Protein AF-A0A6I3UXE1-F1 (afdb_monomer)

Secondary structure (DSSP, 8-state):
--TT-SSGGG--PPP------SSHHIIIIIGGGS------PPP---TTHHHHHHHHHH--BTTTEEEEGGGTEEEE-HHHHHHHHHHHT-S-TTSGGGHHHHHHH-

Structure (mmCIF, N/CA/C/O backbone):
data_AF-A0A6I3UXE1-F1
#
_entry.id   AF-A0A6I3UXE1-F1
#
loop_
_atom_site.group_PDB
_atom_site.id
_atom_site.type_symbol
_atom_site.label_atom_id
_atom_site.label_alt_id
_atom_site.label_comp_id
_atom_site.label_asym_id
_atom_site.label_entity_id
_atom_site.label_seq_id
_atom_site.pdbx_PDB_ins_code
_atom_site.Cartn_x
_atom_site.Cartn_y
_atom_site.Cartn_z
_atom_site.occupancy
_atom_site.B_iso_or_equiv
_atom_site.auth_seq_id
_atom_site.auth_comp_id
_atom_site.auth_asym_id
_atom_site.auth_atom_id
_atom_site.pdbx_PDB_model_num
ATOM 1 N N . ASN A 1 1 ? 3.122 -5.156 -17.452 1.00 60.34 1 ASN A N 1
ATOM 2 C CA . ASN A 1 1 ? 2.634 -6.304 -18.244 1.00 60.34 1 ASN A CA 1
ATOM 3 C C . ASN A 1 1 ? 3.674 -7.366 -18.583 1.00 60.34 1 ASN A C 1
ATOM 5 O O . ASN A 1 1 ? 3.380 -8.203 -19.405 1.00 60.34 1 ASN A O 1
ATOM 9 N N . ASP A 1 2 ? 4.766 -7.449 -17.825 1.00 72.25 2 ASP A N 1
ATOM 10 C CA . ASP A 1 2 ? 5.447 -8.718 -17.489 1.00 72.25 2 ASP A CA 1
ATOM 11 C C . ASP A 1 2 ? 5.662 -8.728 -15.972 1.00 72.25 2 ASP A C 1
ATOM 13 O O . ASP A 1 2 ? 5.260 -9.637 -15.258 1.00 72.25 2 ASP A O 1
ATOM 17 N N . ASN A 1 3 ? 6.143 -7.592 -15.458 1.00 77.31 3 ASN A N 1
ATOM 18 C CA . ASN A 1 3 ? 6.304 -7.305 -14.026 1.00 77.31 3 ASN A CA 1
ATOM 19 C C . ASN A 1 3 ? 4.981 -7.084 -13.263 1.00 77.31 3 ASN A C 1
ATOM 21 O O . ASN A 1 3 ? 5.003 -6.795 -12.075 1.00 77.31 3 ASN A O 1
ATOM 25 N N . LEU A 1 4 ? 3.838 -7.171 -13.951 1.00 82.31 4 LEU A N 1
ATOM 26 C CA . LEU A 1 4 ? 2.495 -7.126 -13.352 1.00 82.31 4 LEU A CA 1
ATOM 27 C C . LEU A 1 4 ? 1.705 -8.417 -13.640 1.00 82.31 4 LEU A C 1
ATOM 29 O O . LEU A 1 4 ? 0.528 -8.494 -13.304 1.00 82.31 4 LEU A O 1
ATOM 33 N N . ALA A 1 5 ? 2.317 -9.400 -14.314 1.00 83.94 5 ALA A N 1
ATOM 34 C CA . ALA A 1 5 ? 1.667 -10.662 -14.631 1.00 83.94 5 ALA A CA 1
ATOM 35 C C . ALA A 1 5 ? 1.528 -11.511 -13.361 1.00 83.94 5 ALA A C 1
ATOM 37 O O . ALA A 1 5 ? 2.471 -11.632 -12.581 1.00 83.94 5 ALA A O 1
ATOM 38 N N . SER A 1 6 ? 0.356 -12.111 -13.161 1.00 84.00 6 SER A N 1
ATOM 39 C CA . SER A 1 6 ? 0.084 -12.962 -11.996 1.00 84.00 6 SER A CA 1
ATOM 40 C C . SER A 1 6 ? 0.747 -14.340 -12.084 1.00 84.00 6 SER A C 1
ATOM 42 O O . SER A 1 6 ? 0.819 -15.047 -11.084 1.00 84.00 6 SER A O 1
ATOM 44 N N . ASN A 1 7 ? 1.209 -14.740 -13.268 1.00 83.50 7 ASN A N 1
ATOM 45 C CA . ASN A 1 7 ? 1.858 -16.020 -13.526 1.00 83.50 7 ASN A CA 1
ATOM 46 C C . ASN A 1 7 ? 2.890 -15.889 -14.661 1.00 83.50 7 ASN A C 1
ATOM 48 O O . ASN A 1 7 ? 2.971 -14.856 -15.328 1.00 83.50 7 ASN A O 1
ATOM 52 N N . GLU A 1 8 ? 3.702 -16.931 -14.861 1.00 80.88 8 GLU A N 1
ATOM 53 C CA . GLU A 1 8 ? 4.751 -16.929 -15.890 1.00 80.88 8 GLU A CA 1
ATOM 54 C C . GLU A 1 8 ? 4.194 -16.940 -17.315 1.00 80.88 8 GLU A C 1
ATOM 56 O O . GLU A 1 8 ? 4.765 -16.297 -18.188 1.00 80.88 8 GLU A O 1
ATOM 61 N N . GLU A 1 9 ? 3.055 -17.593 -17.546 1.00 83.88 9 GLU A N 1
ATOM 62 C CA . GLU A 1 9 ? 2.394 -17.630 -18.859 1.00 83.88 9 GLU A CA 1
ATOM 63 C C . GLU A 1 9 ? 1.880 -16.252 -19.309 1.00 83.88 9 GLU A C 1
ATOM 65 O O . GLU A 1 9 ? 1.744 -15.997 -20.502 1.00 83.88 9 GLU A O 1
ATOM 70 N N . GLY A 1 10 ? 1.614 -15.348 -18.361 1.00 81.75 10 GLY A N 1
ATOM 71 C CA . GLY A 1 10 ? 1.225 -13.964 -18.621 1.00 81.75 10 GLY A CA 1
ATOM 72 C C . GLY A 1 10 ? 2.396 -13.022 -18.908 1.00 81.75 10 GLY A C 1
ATOM 73 O O . GLY A 1 10 ? 2.168 -11.817 -19.034 1.00 81.75 10 GLY A O 1
ATOM 74 N N . LYS A 1 11 ? 3.634 -13.534 -18.965 1.00 86.38 11 LYS A N 1
ATOM 75 C CA . LYS A 1 11 ? 4.820 -12.780 -19.383 1.00 86.38 11 LYS A CA 1
ATOM 76 C C . LYS A 1 11 ? 5.055 -12.967 -20.880 1.00 86.38 11 LYS A C 1
ATOM 78 O O . LYS A 1 11 ? 5.108 -14.083 -21.386 1.00 86.38 11 LYS A O 1
ATOM 83 N N . PHE A 1 12 ? 5.223 -11.860 -21.584 1.00 85.06 12 PHE A N 1
ATOM 84 C CA . PHE A 1 12 ? 5.365 -11.787 -23.032 1.00 85.06 12 PHE A CA 1
ATOM 85 C C . PHE A 1 12 ? 6.757 -11.319 -23.471 1.00 85.06 12 PHE A C 1
ATOM 87 O O . PHE A 1 12 ? 7.105 -11.472 -24.644 1.00 85.06 12 PHE A O 1
ATOM 94 N N . LEU A 1 13 ? 7.567 -10.743 -22.574 1.00 86.75 13 LEU A N 1
ATOM 95 C CA . LEU A 1 13 ? 8.899 -10.250 -22.913 1.00 86.75 13 LEU A CA 1
ATOM 96 C C . LEU A 1 13 ? 9.956 -11.342 -22.725 1.00 86.75 13 LEU A C 1
ATOM 98 O O . LEU A 1 13 ? 10.058 -12.015 -21.7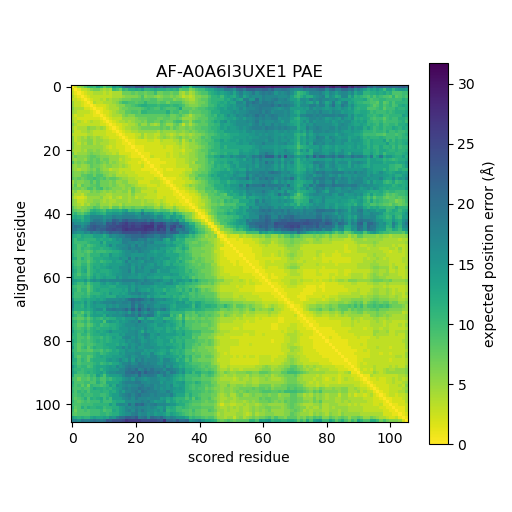02 1.00 86.75 13 LEU A O 1
ATOM 102 N N . ARG A 1 14 ? 10.808 -11.486 -23.739 1.00 85.06 14 ARG A N 1
ATOM 103 C CA . ARG A 1 14 ? 12.032 -12.294 -23.670 1.00 85.06 14 ARG A CA 1
ATOM 104 C C . ARG A 1 14 ? 13.130 -11.560 -22.877 1.00 85.06 14 ARG A C 1
ATOM 106 O O . ARG A 1 14 ? 13.078 -10.335 -22.783 1.00 85.06 14 ARG A O 1
ATOM 113 N N . PRO A 1 15 ? 14.180 -12.259 -22.398 1.00 87.62 15 PRO A N 1
ATOM 114 C CA . PRO A 1 15 ? 15.326 -11.612 -21.759 1.00 87.62 15 PRO A CA 1
ATOM 115 C C . PRO A 1 15 ? 15.976 -10.536 -22.644 1.00 87.62 15 PRO A C 1
ATOM 117 O O . PRO A 1 15 ? 16.178 -10.746 -23.848 1.00 87.62 15 PRO A O 1
ATOM 120 N N . PHE A 1 16 ? 16.334 -9.406 -22.031 1.00 90.94 16 PHE A N 1
ATOM 121 C CA . PHE A 1 16 ? 17.024 -8.294 -22.687 1.00 90.94 16 PHE A CA 1
ATOM 122 C C . PHE A 1 16 ? 18.532 -8.569 -22.741 1.00 90.94 16 PHE A C 1
ATOM 124 O O . PHE A 1 16 ? 19.199 -8.542 -21.713 1.00 90.94 16 PHE A O 1
ATOM 131 N N . ASN A 1 17 ? 19.070 -8.851 -23.932 1.00 94.38 17 ASN A N 1
ATOM 132 C CA . ASN A 1 17 ? 20.486 -9.221 -24.102 1.00 94.38 17 ASN A CA 1
ATOM 133 C C . ASN A 1 17 ? 21.318 -8.142 -24.811 1.00 94.38 17 ASN A C 1
ATOM 135 O O . ASN A 1 17 ? 22.474 -7.927 -24.466 1.00 94.38 17 ASN A O 1
ATOM 139 N N . TYR A 1 18 ? 20.750 -7.485 -25.823 1.00 94.44 18 TYR A N 1
ATOM 140 C CA . TYR A 1 18 ? 21.397 -6.423 -26.589 1.00 94.44 18 TYR A CA 1
ATOM 141 C C . TYR A 1 18 ? 20.329 -5.565 -27.273 1.00 94.44 18 TYR A C 1
ATOM 143 O O . TYR A 1 18 ? 19.272 -6.084 -27.642 1.00 94.44 18 TYR A O 1
ATOM 151 N N . VAL A 1 19 ? 20.608 -4.272 -27.444 1.00 92.62 19 VAL A N 1
ATOM 152 C CA . VAL A 1 19 ? 19.747 -3.322 -28.153 1.00 92.62 19 VAL A CA 1
ATOM 153 C C . VAL A 1 19 ? 20.612 -2.333 -28.932 1.00 92.62 19 VAL A C 1
ATOM 155 O O . VAL A 1 19 ? 21.672 -1.926 -28.461 1.00 92.62 19 VAL A O 1
ATOM 158 N N . ILE A 1 20 ? 20.155 -1.964 -30.126 1.00 94.12 20 ILE A N 1
ATOM 159 C CA . ILE A 1 20 ? 20.658 -0.811 -30.875 1.00 94.12 20 ILE A CA 1
ATOM 160 C C . ILE A 1 20 ? 19.574 0.248 -30.769 1.00 94.12 20 ILE A C 1
ATOM 162 O O . ILE A 1 20 ? 18.411 -0.042 -31.049 1.00 94.12 20 ILE A O 1
ATOM 166 N N . ILE A 1 21 ? 19.957 1.435 -30.323 1.00 92.31 21 ILE A N 1
ATOM 167 C CA . ILE A 1 21 ? 19.054 2.566 -30.151 1.00 92.31 21 ILE A CA 1
ATOM 168 C C . ILE A 1 21 ? 19.482 3.615 -31.167 1.00 92.31 21 ILE A C 1
ATOM 170 O O . ILE A 1 21 ? 20.647 4.011 -31.182 1.00 92.31 21 ILE A O 1
ATOM 174 N N . ASP A 1 22 ? 18.547 3.995 -32.026 1.00 95.81 22 ASP A N 1
ATOM 175 C CA . ASP A 1 22 ? 18.706 5.119 -32.943 1.00 95.81 22 ASP A CA 1
ATOM 176 C C . ASP A 1 22 ? 18.367 6.422 -32.207 1.00 95.81 22 ASP A C 1
ATOM 178 O O . ASP A 1 22 ? 17.512 6.391 -31.320 1.00 95.81 22 ASP A O 1
ATOM 182 N N . GLU A 1 23 ? 19.050 7.519 -32.544 1.00 94.06 23 GLU A N 1
ATOM 183 C CA . GLU A 1 23 ? 18.923 8.827 -31.865 1.00 94.06 23 GLU A CA 1
ATOM 184 C C . GLU A 1 23 ? 19.043 8.709 -30.328 1.00 94.06 23 GLU A C 1
ATOM 186 O O . GLU A 1 23 ? 18.101 8.876 -29.547 1.00 94.06 23 GLU A O 1
ATOM 191 N N . ILE A 1 24 ? 20.236 8.310 -29.871 1.00 93.44 24 ILE A N 1
ATOM 192 C CA . ILE A 1 24 ? 20.494 7.960 -28.465 1.00 93.44 24 ILE A CA 1
ATOM 193 C C . ILE A 1 24 ? 20.297 9.135 -27.497 1.00 93.44 24 ILE A C 1
ATOM 195 O O . ILE A 1 24 ? 19.939 8.924 -26.337 1.00 93.44 24 ILE A O 1
ATOM 199 N N . ASP A 1 25 ? 20.545 10.354 -27.961 1.00 93.50 25 ASP A N 1
ATOM 200 C CA . ASP A 1 25 ? 20.331 11.597 -27.231 1.00 93.50 25 ASP A CA 1
ATOM 201 C C . ASP A 1 25 ? 18.841 11.834 -26.969 1.00 93.50 25 ASP A C 1
ATOM 203 O O . ASP A 1 25 ? 18.458 12.002 -25.810 1.00 93.50 25 ASP A O 1
ATOM 207 N N . ASP A 1 26 ? 17.984 11.698 -27.977 1.00 92.81 26 ASP A N 1
ATOM 208 C CA . ASP A 1 26 ? 16.535 11.870 -27.815 1.00 92.81 26 ASP A CA 1
ATOM 209 C C . ASP A 1 26 ? 15.922 10.841 -26.846 1.00 92.81 26 ASP A C 1
ATOM 211 O O . ASP A 1 26 ? 14.996 11.143 -26.081 1.00 92.81 26 ASP A O 1
ATOM 215 N N . ILE A 1 27 ? 16.433 9.604 -26.845 1.00 90.94 27 ILE A N 1
ATOM 216 C CA . ILE A 1 27 ? 15.911 8.525 -25.994 1.00 90.94 27 ILE A CA 1
ATOM 217 C C . ILE A 1 27 ? 16.459 8.596 -24.564 1.00 90.94 27 ILE A C 1
ATOM 219 O O . ILE A 1 27 ? 15.683 8.480 -23.611 1.00 90.94 27 ILE A O 1
ATOM 223 N N . LEU A 1 28 ? 17.775 8.759 -24.382 1.00 90.81 28 LEU A N 1
ATOM 224 C CA . LEU A 1 28 ? 18.409 8.690 -23.057 1.00 90.81 28 LEU A CA 1
ATOM 225 C C . LEU A 1 28 ? 18.574 10.042 -22.356 1.00 90.81 28 LEU A C 1
ATOM 227 O O . LEU A 1 28 ? 18.812 10.042 -21.147 1.00 90.81 28 LEU A O 1
ATOM 231 N N . LEU A 1 29 ? 18.451 11.167 -23.064 1.00 90.62 29 LEU A N 1
ATOM 232 C CA . LEU A 1 29 ? 18.494 12.501 -22.457 1.00 90.62 29 LEU A CA 1
ATOM 233 C C . LEU A 1 29 ? 17.098 13.100 -22.350 1.00 90.62 29 LEU A C 1
ATOM 235 O O . LEU A 1 29 ? 16.681 13.450 -21.247 1.00 90.62 29 LEU A O 1
ATOM 239 N N . ASP A 1 30 ? 16.368 13.187 -23.459 1.00 89.75 30 ASP A N 1
ATOM 240 C CA . ASP A 1 30 ? 15.126 13.963 -23.494 1.00 89.75 30 ASP A CA 1
ATOM 241 C C . ASP A 1 30 ? 13.925 13.131 -23.043 1.00 89.75 30 ASP A C 1
ATOM 243 O O . ASP A 1 30 ? 13.245 13.471 -22.070 1.00 89.75 30 ASP A O 1
ATOM 247 N N . SER A 1 31 ? 13.702 11.977 -23.673 1.00 87.00 31 SER A N 1
ATOM 248 C CA . SER A 1 31 ? 12.588 11.085 -23.325 1.00 87.00 31 SER A CA 1
ATOM 249 C C . SER A 1 31 ? 12.738 10.491 -21.921 1.00 87.00 31 SER A C 1
ATOM 251 O O . SER A 1 31 ? 11.744 10.302 -21.220 1.00 87.00 31 SER A O 1
ATOM 253 N N . ALA A 1 32 ? 13.973 10.251 -21.472 1.00 88.69 32 ALA A N 1
ATOM 254 C CA . ALA A 1 32 ? 14.268 9.696 -20.151 1.00 88.69 32 ALA A CA 1
ATOM 255 C C . ALA A 1 32 ? 13.923 10.636 -18.980 1.00 88.69 32 ALA A C 1
ATOM 257 O O . ALA A 1 32 ? 13.792 10.167 -17.847 1.00 88.69 32 ALA A O 1
ATOM 258 N N . GLN A 1 33 ? 13.744 11.942 -19.223 1.00 92.06 33 GLN A N 1
ATOM 259 C CA . GLN A 1 33 ? 13.301 12.886 -18.187 1.00 92.06 33 GLN A CA 1
ATOM 260 C C . GLN A 1 33 ? 11.844 12.658 -17.773 1.00 92.06 33 GLN A C 1
ATOM 262 O O . GLN A 1 33 ? 11.464 12.999 -16.651 1.00 92.06 33 GLN A O 1
ATOM 267 N N . THR A 1 34 ? 11.028 12.070 -18.654 1.00 90.38 34 THR A N 1
ATOM 268 C CA . THR A 1 34 ? 9.641 11.718 -18.344 1.00 90.38 34 THR A CA 1
ATOM 269 C C . THR A 1 34 ? 9.550 10.225 -18.030 1.00 90.38 34 THR A C 1
ATOM 271 O O . THR A 1 34 ? 9.834 9.396 -18.894 1.00 90.38 34 THR A O 1
ATOM 274 N N . PRO A 1 35 ? 9.137 9.827 -16.815 1.00 90.12 35 PRO A N 1
ATOM 275 C CA . PRO A 1 35 ? 9.049 8.416 -16.471 1.00 90.12 35 PRO A CA 1
ATOM 276 C C . PRO A 1 35 ? 7.948 7.708 -17.272 1.00 90.12 35 PRO A C 1
ATOM 278 O O . PRO A 1 35 ? 6.872 8.258 -17.517 1.00 90.12 35 PRO A O 1
ATOM 281 N N . LEU A 1 36 ? 8.180 6.437 -17.607 1.00 87.94 36 LEU A N 1
ATOM 282 C CA . LEU A 1 36 ? 7.150 5.568 -18.169 1.00 87.94 36 LEU A CA 1
ATOM 283 C C . LEU A 1 36 ? 6.155 5.167 -17.071 1.00 87.94 36 LEU A C 1
ATOM 285 O O . LEU A 1 36 ? 6.473 4.360 -16.197 1.00 87.94 36 LEU A O 1
ATOM 289 N N . ILE A 1 37 ? 4.935 5.701 -17.134 1.00 88.38 37 ILE A N 1
ATOM 290 C CA . ILE A 1 37 ? 3.872 5.416 -16.162 1.00 88.38 37 ILE A CA 1
ATOM 291 C C . ILE A 1 37 ? 2.812 4.515 -16.802 1.00 88.38 37 ILE A C 1
ATOM 293 O O . ILE A 1 37 ? 2.197 4.871 -17.805 1.00 88.38 37 ILE A O 1
ATOM 297 N N . ILE A 1 38 ? 2.550 3.359 -16.185 1.00 83.12 38 ILE A N 1
ATOM 298 C CA . ILE A 1 38 ? 1.393 2.518 -16.516 1.00 83.12 38 ILE A CA 1
ATOM 299 C C . ILE A 1 38 ? 0.238 2.947 -15.610 1.00 83.12 38 ILE A C 1
ATOM 301 O O . ILE A 1 38 ? 0.140 2.508 -14.465 1.00 83.12 38 ILE A O 1
ATOM 305 N N . ALA A 1 39 ? -0.633 3.815 -16.119 1.00 82.88 39 ALA A N 1
ATOM 306 C CA . ALA A 1 39 ? -1.865 4.182 -15.433 1.00 82.88 39 ALA A CA 1
ATOM 307 C C . ALA A 1 39 ? -2.982 3.190 -15.792 1.00 82.88 39 ALA A C 1
ATOM 309 O O . ALA A 1 39 ? -3.234 2.915 -16.964 1.00 82.88 39 ALA A O 1
ATOM 310 N N . GLY A 1 40 ? -3.664 2.657 -14.783 1.00 78.81 40 GLY A N 1
ATOM 311 C CA . GLY A 1 40 ? -4.927 1.943 -14.949 1.00 78.81 40 GLY A CA 1
ATOM 312 C C . GLY A 1 40 ? -6.067 2.793 -14.406 1.00 78.81 40 GLY A C 1
ATOM 313 O O . GLY A 1 40 ? -5.869 3.538 -13.445 1.00 78.81 40 GLY A O 1
ATOM 314 N N . SER A 1 41 ? -7.265 2.677 -14.983 1.00 76.31 41 SER A N 1
ATOM 315 C CA . SER A 1 41 ? -8.453 3.229 -14.329 1.00 76.31 41 SER A CA 1
ATOM 316 C C . SER A 1 41 ? -8.565 2.625 -12.927 1.00 76.31 41 SER A C 1
ATOM 318 O O . SER A 1 41 ? -8.398 1.405 -12.790 1.00 76.31 41 SER A O 1
ATOM 320 N N . PRO A 1 42 ? -8.841 3.432 -11.886 1.00 65.62 42 PRO A N 1
ATOM 321 C CA . PRO A 1 42 ? -9.111 2.877 -10.574 1.00 65.62 42 PRO A CA 1
ATOM 322 C C . PRO A 1 42 ? -10.257 1.878 -10.725 1.00 65.62 42 PRO A C 1
ATOM 324 O O . PRO A 1 42 ? -11.294 2.186 -11.322 1.00 65.62 42 PRO A O 1
ATOM 327 N N . ARG A 1 43 ? -10.050 0.649 -10.236 1.00 62.22 43 ARG A N 1
ATOM 328 C CA . ARG A 1 43 ? -11.160 -0.293 -10.090 1.00 62.22 43 ARG A CA 1
ATOM 329 C C . ARG A 1 43 ? -12.203 0.425 -9.236 1.00 62.22 43 ARG A C 1
ATOM 331 O O . ARG A 1 43 ? -11.835 1.026 -8.230 1.00 62.22 43 ARG A O 1
ATOM 338 N N . VAL A 1 44 ? -13.440 0.439 -9.732 1.00 55.69 44 VAL A N 1
ATOM 339 C CA . VAL A 1 44 ? -14.609 1.155 -9.197 1.00 55.69 44 VAL A CA 1
ATOM 340 C C . VAL A 1 44 ? -14.542 1.276 -7.676 1.00 55.69 44 VAL A C 1
ATOM 342 O O . VAL A 1 44 ? -14.264 0.277 -7.013 1.00 55.69 44 VAL A O 1
ATOM 345 N N . GLN A 1 45 ? -14.807 2.477 -7.146 1.00 55.69 45 GLN A N 1
ATOM 346 C CA . GLN A 1 45 ? -14.921 2.732 -5.709 1.00 55.69 45 GLN A CA 1
ATOM 347 C C . GLN A 1 45 ? -15.750 1.620 -5.067 1.00 55.69 45 GLN A C 1
ATOM 349 O O . GLN A 1 45 ? -16.948 1.484 -5.322 1.00 55.69 45 GLN A O 1
ATOM 354 N N . SER A 1 46 ? -15.087 0.782 -4.277 1.00 60.19 46 SER A N 1
ATOM 355 C CA . SER A 1 46 ? -15.750 -0.258 -3.516 1.00 60.19 46 SER A CA 1
ATOM 356 C C . SER A 1 46 ? -16.764 0.436 -2.610 1.00 60.19 46 SER A C 1
ATOM 358 O O . SER A 1 46 ? -16.388 1.276 -1.796 1.00 60.19 46 SER A O 1
ATOM 360 N N . ASN A 1 47 ? -18.043 0.070 -2.715 1.00 67.69 47 ASN A N 1
ATOM 361 C CA . ASN A 1 47 ? -19.144 0.580 -1.881 1.00 67.69 47 ASN A CA 1
ATOM 362 C C . ASN A 1 47 ? -18.981 0.241 -0.373 1.00 67.69 47 ASN A C 1
ATOM 364 O O . ASN A 1 47 ? -19.915 0.341 0.413 1.00 67.69 47 ASN A O 1
ATOM 368 N N . TYR A 1 48 ? -17.792 -0.208 0.032 1.00 77.12 48 TYR A N 1
ATOM 369 C CA . TYR A 1 48 ? -17.432 -0.594 1.387 1.00 77.12 48 TYR A CA 1
ATOM 370 C C . TYR A 1 48 ?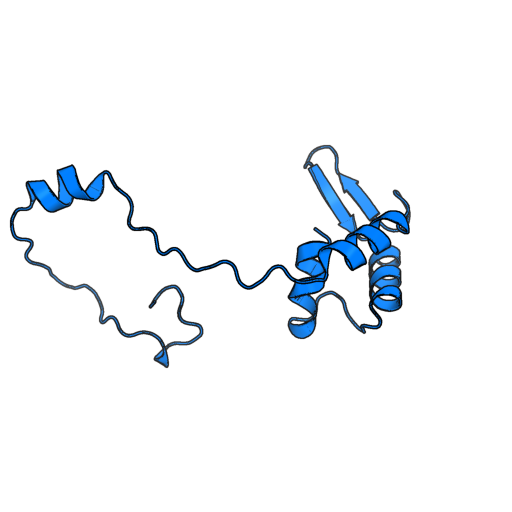 -17.022 0.595 2.247 1.00 77.12 48 TYR A C 1
ATOM 372 O O . TYR A 1 48 ? -17.059 0.463 3.461 1.00 77.12 48 TYR A O 1
ATOM 380 N N . TYR A 1 49 ? -16.692 1.753 1.662 1.00 79.88 49 TYR A N 1
ATOM 381 C CA . TYR A 1 49 ? -16.264 2.918 2.442 1.00 79.88 49 TYR A CA 1
ATOM 382 C C . TYR A 1 49 ? -17.308 3.322 3.493 1.00 79.88 49 TYR A C 1
ATOM 384 O O . TYR A 1 49 ? -16.973 3.467 4.658 1.00 79.88 49 TYR A O 1
ATOM 392 N N . ALA A 1 50 ? -18.589 3.402 3.115 1.00 83.75 50 ALA A N 1
ATOM 393 C CA . ALA A 1 50 ? -19.665 3.762 4.044 1.00 83.75 50 ALA A CA 1
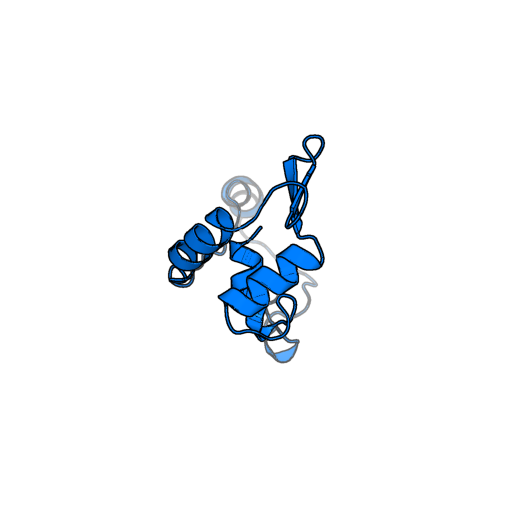ATOM 394 C C . ALA A 1 50 ? -19.896 2.707 5.144 1.00 83.75 50 ALA A C 1
ATOM 396 O O . ALA A 1 50 ? -20.180 3.039 6.295 1.00 83.75 50 ALA A O 1
ATOM 397 N N . ILE A 1 51 ? -19.772 1.425 4.792 1.00 85.75 51 ILE A N 1
ATOM 398 C CA . ILE 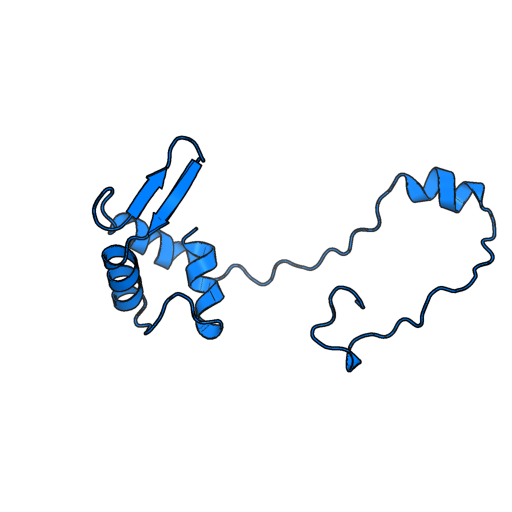A 1 51 ? -19.961 0.312 5.731 1.00 85.75 51 ILE A CA 1
ATOM 399 C C . ILE A 1 51 ? -18.804 0.269 6.734 1.00 85.75 51 ILE A C 1
ATOM 401 O O . ILE A 1 51 ? -19.031 0.079 7.926 1.00 85.75 51 ILE A O 1
ATOM 405 N N . ILE A 1 52 ? -17.574 0.475 6.261 1.00 86.81 52 ILE A N 1
ATOM 406 C CA . ILE A 1 52 ? -16.382 0.489 7.108 1.00 86.81 52 ILE A CA 1
ATOM 407 C C . ILE A 1 52 ? -16.331 1.751 7.971 1.00 86.81 52 ILE A C 1
ATOM 409 O O . ILE A 1 52 ? -16.026 1.638 9.150 1.00 86.81 52 ILE A O 1
ATOM 413 N N . ASP A 1 53 ? -16.717 2.915 7.448 1.00 87.00 53 ASP A N 1
ATOM 414 C CA . ASP A 1 53 ? -16.868 4.141 8.245 1.00 87.00 53 ASP A CA 1
ATOM 415 C C . ASP A 1 53 ? -17.828 3.911 9.423 1.00 87.00 53 ASP A C 1
ATOM 417 O O . ASP A 1 53 ? -17.490 4.165 10.578 1.00 87.00 53 ASP A O 1
ATOM 421 N N . THR A 1 54 ? -18.976 3.278 9.151 1.00 89.00 54 THR A N 1
ATOM 422 C CA . THR A 1 54 ? -19.924 2.886 10.203 1.00 89.00 54 THR A CA 1
ATOM 423 C C . THR A 1 54 ? -19.278 1.932 11.211 1.00 89.00 54 THR A C 1
ATOM 425 O O . THR A 1 54 ? -19.409 2.147 12.413 1.00 89.00 54 THR A O 1
ATOM 428 N N . LEU A 1 55 ? -18.553 0.907 10.753 1.00 89.31 55 LEU A N 1
ATOM 429 C CA . LEU A 1 55 ? -17.848 -0.030 11.631 1.00 89.31 55 LEU A 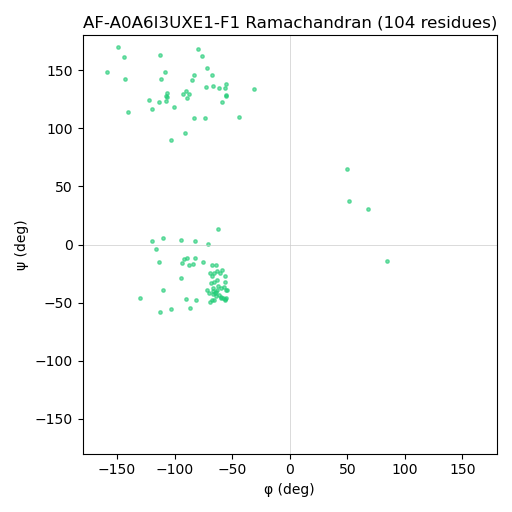CA 1
ATOM 430 C C . LEU A 1 55 ? -16.850 0.690 12.548 1.00 89.31 55 LEU A C 1
ATOM 432 O O . LEU A 1 55 ? -16.850 0.431 13.749 1.00 89.31 55 LEU A O 1
ATOM 436 N N . VAL A 1 56 ? -16.037 1.605 12.019 1.00 88.88 56 VAL A N 1
ATOM 437 C CA . VAL A 1 56 ? -15.018 2.329 12.797 1.00 88.88 56 VAL A CA 1
ATOM 438 C C . VAL A 1 56 ? -15.655 3.119 13.940 1.00 88.88 56 VAL A C 1
ATOM 440 O O . VAL A 1 56 ? -15.120 3.103 15.044 1.00 88.88 56 VAL A O 1
ATOM 443 N N . THR A 1 57 ? -16.843 3.707 13.742 1.00 89.38 57 THR A N 1
ATOM 444 C CA . THR A 1 57 ? -17.564 4.401 14.832 1.00 89.38 57 THR A CA 1
ATOM 445 C C . THR A 1 57 ? -17.995 3.486 15.983 1.00 89.38 57 THR A C 1
ATOM 447 O O . THR A 1 57 ? -18.316 3.975 17.065 1.00 89.38 57 THR A O 1
ATOM 450 N N . THR A 1 58 ? -18.017 2.167 15.767 1.00 90.19 58 THR A N 1
ATOM 451 C CA . THR A 1 58 ? -18.382 1.180 16.794 1.00 90.19 58 THR A CA 1
ATOM 452 C C . THR A 1 58 ? -17.188 0.641 17.580 1.00 90.19 58 THR A C 1
ATOM 454 O O . THR A 1 58 ? -17.398 -0.005 18.605 1.00 90.19 58 THR A O 1
ATOM 457 N N . LEU A 1 59 ? -15.955 0.885 17.120 1.00 91.19 59 LEU A N 1
ATOM 458 C CA . LEU A 1 59 ? -14.738 0.383 17.759 1.00 91.19 59 LEU A CA 1
ATOM 459 C C . LEU A 1 59 ? -14.290 1.319 18.887 1.00 91.19 59 LEU A C 1
ATOM 461 O O . LEU A 1 59 ? -14.336 2.541 18.753 1.00 91.19 59 LEU A O 1
ATOM 465 N N . VAL A 1 60 ? -13.804 0.742 19.985 1.00 93.06 60 VAL A N 1
ATOM 466 C CA . VAL A 1 60 ? -13.313 1.491 21.148 1.00 93.06 60 VAL A CA 1
ATOM 467 C C . VAL A 1 60 ? -11.788 1.422 21.237 1.00 93.06 60 VAL A C 1
ATOM 469 O O . VAL A 1 60 ? -11.196 0.338 21.249 1.00 93.06 60 VAL A O 1
ATOM 472 N N . GLU A 1 61 ? -11.139 2.583 21.340 1.00 91.50 61 GLU A N 1
ATOM 473 C CA . GLU A 1 61 ? -9.691 2.679 21.549 1.00 91.50 61 GLU A CA 1
ATOM 474 C C . GLU A 1 61 ? -9.271 2.032 22.878 1.00 91.50 61 GLU A C 1
ATOM 476 O O . GLU A 1 61 ? -9.897 2.237 23.917 1.00 91.50 61 GLU A O 1
ATOM 481 N N . GLY A 1 62 ? -8.203 1.237 22.850 1.00 89.25 62 GLY A N 1
ATOM 482 C CA . GLY A 1 62 ? -7.704 0.484 24.002 1.00 89.25 62 GLY A CA 1
ATOM 483 C C . GLY A 1 62 ? -8.393 -0.867 24.219 1.00 89.25 62 GLY A C 1
ATOM 484 O O . GLY A 1 62 ? -7.849 -1.706 24.937 1.00 89.25 62 GLY A O 1
ATOM 485 N N . GLU A 1 63 ? -9.533 -1.122 23.566 1.00 92.56 63 GLU A N 1
ATOM 486 C CA . GLU A 1 63 ? -10.210 -2.423 23.589 1.00 92.56 63 GLU A CA 1
ATOM 487 C C . GLU A 1 63 ? -10.175 -3.116 22.227 1.00 92.56 63 GLU A C 1
ATOM 489 O O . GLU A 1 63 ? -9.676 -4.237 22.111 1.00 92.56 63 GLU A O 1
ATOM 494 N N . ASP A 1 64 ? -10.703 -2.456 21.200 1.00 92.12 64 ASP A N 1
ATOM 495 C CA . ASP A 1 64 ? -10.861 -3.010 19.857 1.00 92.12 64 ASP A CA 1
ATOM 496 C C . ASP A 1 64 ? -9.682 -2.649 18.945 1.00 92.12 64 ASP A C 1
ATOM 498 O O . ASP A 1 64 ? -9.312 -3.432 18.069 1.00 92.12 64 ASP A O 1
ATOM 502 N N . TYR A 1 65 ? -9.033 -1.510 19.183 1.00 93.50 65 TYR A N 1
ATOM 503 C CA . TYR A 1 65 ? -7.802 -1.130 18.494 1.00 93.50 65 TYR A CA 1
ATOM 504 C C . TYR A 1 65 ? -6.830 -0.383 19.409 1.00 93.50 65 TYR A C 1
ATOM 506 O O . TYR A 1 65 ? -7.201 0.137 20.459 1.00 93.50 65 TYR A O 1
ATOM 514 N N . ILE A 1 66 ? -5.567 -0.335 18.995 1.00 92.50 66 ILE A N 1
ATOM 515 C CA . ILE A 1 66 ? -4.485 0.401 19.645 1.00 92.50 66 ILE A CA 1
ATOM 516 C C . ILE A 1 66 ? -3.914 1.380 18.625 1.00 92.50 66 ILE A C 1
ATOM 518 O O . ILE A 1 66 ? -3.473 0.960 17.552 1.00 92.50 66 ILE A O 1
ATOM 522 N N . PHE A 1 67 ? -3.894 2.665 18.966 1.00 92.12 67 PHE A N 1
ATOM 523 C CA . PHE A 1 67 ? -3.201 3.678 18.182 1.00 92.12 67 PHE A CA 1
ATOM 524 C C . PHE A 1 67 ? -1.746 3.805 18.649 1.00 92.12 67 PHE A C 1
ATOM 526 O O . PHE A 1 67 ? -1.467 3.974 19.836 1.00 92.12 67 PHE A O 1
ATOM 533 N N . LYS A 1 68 ? -0.798 3.677 17.718 1.00 90.69 68 LYS A N 1
ATOM 534 C CA . LYS A 1 68 ? 0.636 3.850 17.970 1.00 90.69 68 LYS A CA 1
ATOM 535 C C . LYS A 1 68 ? 1.074 5.208 17.442 1.00 90.69 68 LYS A C 1
ATOM 537 O O . LYS A 1 68 ? 1.512 5.311 16.299 1.00 90.69 68 LYS A O 1
ATOM 542 N N . GLU A 1 69 ? 0.989 6.219 18.300 1.00 87.44 69 GLU A N 1
ATOM 543 C CA . GLU A 1 69 ? 1.288 7.620 17.971 1.00 87.44 69 GLU A CA 1
ATOM 544 C C . GLU A 1 69 ? 2.691 7.807 17.366 1.00 87.44 69 GLU A C 1
ATOM 546 O O . GLU A 1 69 ? 2.841 8.507 16.374 1.00 87.44 69 GLU A O 1
ATOM 551 N N . GLU A 1 70 ? 3.706 7.093 17.868 1.00 90.25 70 GLU A N 1
ATOM 552 C CA . GLU A 1 70 ? 5.082 7.165 17.341 1.00 90.25 70 GLU A CA 1
ATOM 553 C C . GLU A 1 70 ? 5.218 6.743 15.868 1.00 90.25 70 GLU A C 1
ATOM 555 O O . GLU A 1 70 ? 6.187 7.116 15.208 1.00 90.25 70 GLU A O 1
ATOM 560 N N . LYS A 1 71 ? 4.290 5.918 15.369 1.00 88.69 71 LYS A N 1
ATOM 561 C CA . LYS A 1 71 ? 4.313 5.367 14.007 1.00 88.69 71 LYS A CA 1
ATOM 562 C C . LYS A 1 71 ? 3.142 5.825 13.146 1.00 88.69 71 LYS A C 1
ATOM 564 O O . LYS A 1 71 ? 3.093 5.441 11.984 1.00 88.69 71 LYS A O 1
ATOM 569 N N . GLU A 1 72 ? 2.207 6.584 13.715 1.00 89.25 72 GLU A N 1
ATOM 570 C CA . GLU A 1 72 ? 0.928 6.927 13.082 1.00 89.25 72 GLU A CA 1
ATOM 571 C C . GLU A 1 72 ? 0.177 5.678 12.559 1.00 89.25 72 GLU A C 1
ATOM 573 O O . GLU A 1 72 ? -0.455 5.699 11.508 1.00 89.25 72 GLU A O 1
ATOM 578 N N . GLU A 1 73 ? 0.245 4.562 13.300 1.00 89.19 73 GLU A N 1
ATOM 579 C CA . GLU A 1 73 ? -0.356 3.273 12.916 1.00 89.19 73 GLU A CA 1
ATOM 580 C C . GLU A 1 73 ? -1.527 2.887 13.833 1.00 89.19 73 GLU A C 1
ATOM 582 O O . GLU A 1 73 ? -1.447 3.022 15.057 1.00 89.19 73 GLU A O 1
ATOM 587 N N . VAL A 1 74 ? -2.573 2.284 13.263 1.00 89.06 74 VAL A N 1
ATOM 588 C CA . VAL A 1 74 ? -3.689 1.675 14.005 1.00 89.06 74 VAL A CA 1
ATOM 589 C C . VAL A 1 74 ? -3.589 0.152 13.935 1.00 89.06 74 VAL A C 1
ATOM 591 O O . VAL A 1 74 ? -3.431 -0.430 12.866 1.00 89.06 74 VAL A O 1
ATOM 594 N N . TRP A 1 75 ? -3.679 -0.510 15.088 1.00 89.88 75 TRP A N 1
ATOM 595 C CA . TRP A 1 75 ? -3.599 -1.966 15.203 1.00 89.88 75 TRP A CA 1
ATOM 596 C C . TRP A 1 75 ? -4.889 -2.508 15.811 1.00 89.88 75 TRP A C 1
ATOM 598 O O . TRP A 1 75 ? -5.184 -2.225 16.970 1.00 89.88 75 TRP A O 1
ATOM 608 N N . LEU A 1 76 ? -5.638 -3.322 15.067 1.00 90.81 76 LEU A N 1
ATOM 609 C CA . LEU A 1 76 ? -6.786 -4.039 15.625 1.00 90.81 76 LEU A CA 1
ATOM 610 C C . LEU A 1 76 ? -6.320 -5.069 16.658 1.00 90.81 76 LEU A C 1
ATOM 612 O O . LEU A 1 76 ? -5.366 -5.817 16.433 1.00 90.81 76 LEU A O 1
ATOM 616 N N . THR A 1 77 ? -7.018 -5.134 17.787 1.00 92.50 77 THR A N 1
ATOM 617 C CA . THR A 1 77 ? -6.848 -6.223 18.750 1.00 92.50 77 THR A CA 1
ATOM 618 C C . THR A 1 77 ? -7.612 -7.459 18.277 1.00 92.50 77 THR A C 1
ATOM 620 O O . THR A 1 77 ? -8.473 -7.390 17.398 1.00 92.50 77 THR A O 1
ATOM 623 N N . THR A 1 78 ? -7.373 -8.614 18.903 1.00 90.88 78 THR A N 1
ATOM 624 C CA . THR A 1 78 ? -8.159 -9.831 18.636 1.00 90.88 78 THR A CA 1
ATOM 625 C C . THR A 1 78 ? -9.659 -9.613 18.862 1.00 90.88 78 THR A C 1
ATOM 627 O O . THR A 1 78 ? -10.480 -10.212 18.170 1.00 90.88 78 THR A O 1
ATOM 630 N N . LYS A 1 79 ? -10.026 -8.749 19.820 1.00 92.12 79 LYS A N 1
ATOM 631 C CA . LYS A 1 79 ? -11.421 -8.388 20.087 1.00 92.12 79 LYS A CA 1
ATOM 632 C C . LYS A 1 79 ? -11.987 -7.549 18.941 1.00 92.12 79 LYS A C 1
ATOM 634 O O . LYS A 1 79 ? -13.023 -7.922 18.401 1.00 92.12 79 LYS A O 1
ATOM 639 N N . GLY A 1 80 ? -11.281 -6.500 18.518 1.00 91.12 80 GLY A N 1
ATOM 640 C CA . GLY A 1 80 ? -11.727 -5.646 17.416 1.00 91.12 80 GLY A CA 1
ATOM 641 C C . GLY A 1 80 ? -11.823 -6.385 16.085 1.00 91.12 80 GLY A C 1
ATOM 642 O O . GLY A 1 80 ? -12.801 -6.210 15.363 1.00 91.12 80 GLY A O 1
ATOM 643 N N . ALA A 1 81 ? -10.879 -7.288 15.797 1.00 90.69 81 ALA A N 1
ATOM 644 C CA . ALA A 1 81 ? -10.945 -8.157 14.622 1.00 90.69 81 ALA A CA 1
ATOM 645 C C . ALA A 1 81 ? -12.212 -9.030 14.636 1.00 90.69 81 ALA A C 1
ATOM 647 O O . ALA A 1 81 ? -12.940 -9.073 13.649 1.00 90.69 81 ALA A O 1
ATOM 648 N N . LYS A 1 82 ? -12.541 -9.638 15.784 1.00 91.00 82 LYS A N 1
ATOM 649 C CA . LYS A 1 82 ? -13.766 -10.433 15.954 1.00 91.00 82 LYS A CA 1
ATOM 650 C C . LYS A 1 82 ? -15.037 -9.587 15.817 1.00 91.00 82 LYS A C 1
ATOM 652 O O . LYS A 1 82 ? -16.021 -10.029 15.228 1.00 91.00 82 LYS A O 1
ATOM 657 N N . SER A 1 83 ? -15.038 -8.376 16.374 1.00 90.00 83 SER A N 1
ATOM 658 C CA . SER A 1 83 ? -16.147 -7.424 16.243 1.00 90.00 83 SER A CA 1
ATOM 659 C C . SER A 1 83 ? -16.369 -7.036 14.777 1.00 90.00 83 SER A C 1
ATOM 661 O O . SER A 1 83 ? -17.507 -7.053 14.310 1.00 90.00 83 SER A O 1
ATOM 663 N N . ALA A 1 84 ? -15.289 -6.778 14.034 1.00 90.25 84 ALA A N 1
ATOM 664 C CA . ALA A 1 84 ? -15.329 -6.494 12.603 1.00 90.25 84 ALA A CA 1
ATOM 665 C C . ALA A 1 84 ? -15.830 -7.692 11.780 1.00 90.25 84 ALA A C 1
ATOM 667 O O . ALA A 1 84 ? -16.690 -7.517 10.919 1.00 90.25 84 ALA A O 1
ATOM 668 N N . GLU A 1 85 ? -15.356 -8.907 12.073 1.00 91.44 85 GLU A N 1
ATOM 669 C CA . GLU A 1 85 ? -15.828 -10.153 11.448 1.00 91.44 85 GLU A CA 1
ATOM 670 C C . GLU A 1 85 ? -17.340 -10.334 11.627 1.00 91.44 85 GLU A C 1
ATOM 672 O O . GLU A 1 85 ? -18.065 -10.545 10.654 1.00 91.44 85 GLU A O 1
ATOM 677 N N . ASN A 1 86 ? -17.838 -10.153 12.855 1.00 90.62 86 ASN A N 1
ATOM 678 C CA . ASN A 1 86 ? -19.263 -10.261 13.165 1.00 90.62 86 ASN A CA 1
ATOM 679 C C . ASN A 1 86 ? -20.103 -9.182 12.466 1.00 90.62 86 ASN A C 1
ATOM 681 O O . ASN A 1 86 ? -21.183 -9.484 11.963 1.00 90.62 86 ASN A O 1
ATOM 685 N N . PHE A 1 87 ? -19.624 -7.935 12.432 1.00 89.50 87 PHE A N 1
ATOM 686 C CA . PHE A 1 87 ? -20.324 -6.825 11.780 1.00 89.50 87 PHE A CA 1
ATOM 687 C C . PHE A 1 87 ? -20.405 -7.011 10.259 1.00 89.50 87 PHE A C 1
ATOM 689 O O . PHE A 1 87 ? -21.439 -6.739 9.653 1.00 89.50 87 PHE A O 1
ATOM 696 N N . LEU A 1 88 ? -19.324 -7.500 9.645 1.00 87.12 88 LEU A N 1
ATOM 697 C CA . LEU A 1 88 ? -19.243 -7.757 8.206 1.00 87.12 88 LEU A CA 1
ATOM 698 C C . LEU A 1 88 ? -19.865 -9.104 7.800 1.00 87.12 88 LEU A C 1
ATOM 700 O O . LEU A 1 88 ? -20.062 -9.344 6.609 1.00 87.12 88 LEU A O 1
ATOM 704 N N . GLY A 1 89 ? -20.188 -9.974 8.764 1.00 88.12 89 GLY A N 1
ATOM 705 C CA . GLY A 1 89 ? -20.734 -11.308 8.514 1.00 88.12 89 GLY A CA 1
ATOM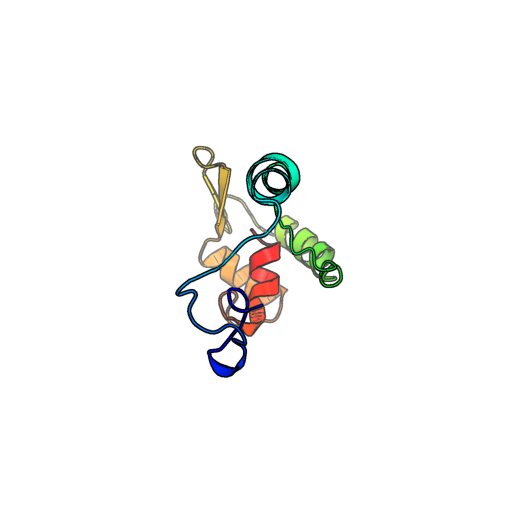 706 C C . GLY A 1 89 ? -19.735 -12.259 7.846 1.00 88.12 89 GLY A C 1
ATOM 707 O O . GLY A 1 89 ? -20.143 -13.116 7.064 1.00 88.12 89 GLY A O 1
ATOM 708 N N . ILE A 1 90 ? -18.441 -12.087 8.124 1.00 88.69 90 ILE A N 1
ATOM 709 C CA . ILE A 1 90 ? -17.340 -12.879 7.556 1.00 88.69 90 ILE A CA 1
ATOM 710 C C . ILE A 1 90 ? -16.669 -13.725 8.637 1.00 88.69 90 ILE A C 1
ATOM 712 O O . ILE A 1 90 ? -16.849 -13.479 9.827 1.00 88.69 90 ILE A O 1
ATOM 716 N N . ASP A 1 91 ? -15.897 -14.733 8.235 1.00 86.44 91 ASP A N 1
ATOM 717 C CA . ASP A 1 91 ? -15.267 -15.642 9.191 1.00 86.44 91 ASP A CA 1
ATOM 718 C C . ASP A 1 91 ? -13.878 -15.186 9.648 1.00 86.44 91 ASP A C 1
ATOM 720 O O . ASP A 1 91 ? -13.601 -15.213 10.841 1.00 86.44 91 ASP A O 1
ATOM 724 N N . ASN A 1 92 ? -13.008 -14.785 8.719 1.00 85.50 92 ASN A N 1
ATOM 725 C CA . ASN A 1 92 ? -11.651 -14.343 9.012 1.00 85.50 92 ASN A CA 1
ATOM 726 C C . ASN A 1 92 ? -11.265 -13.151 8.136 1.00 85.50 92 ASN A C 1
ATOM 728 O O . ASN A 1 92 ? -11.073 -13.284 6.925 1.00 85.50 92 ASN A O 1
ATOM 732 N N . LEU A 1 93 ? -11.068 -12.000 8.777 1.00 84.50 93 LEU A N 1
ATOM 733 C CA . LEU A 1 93 ? -10.758 -10.731 8.114 1.00 84.50 93 LEU A CA 1
ATOM 734 C C . LEU A 1 93 ? -9.502 -10.781 7.217 1.00 84.50 93 LEU A C 1
ATOM 736 O O . LEU A 1 93 ? -9.411 -10.031 6.246 1.00 84.50 93 LEU A O 1
ATOM 740 N N . TYR A 1 94 ? -8.545 -11.664 7.513 1.00 83.69 94 TYR A N 1
ATOM 741 C CA . TYR A 1 94 ? -7.239 -11.727 6.845 1.00 83.69 94 TYR A CA 1
ATOM 742 C C . TYR A 1 94 ? -7.161 -12.719 5.683 1.00 83.69 94 TYR A C 1
ATOM 744 O O . TYR A 1 94 ? -6.086 -12.915 5.111 1.00 83.69 94 TYR A O 1
ATOM 752 N N . LYS A 1 95 ? -8.266 -13.369 5.314 1.00 86.56 95 LYS A N 1
ATOM 753 C CA . LYS A 1 95 ? -8.277 -14.216 4.121 1.00 86.56 95 LYS A CA 1
ATOM 754 C C . LYS A 1 95 ? -8.223 -13.389 2.840 1.00 86.56 95 LYS A C 1
ATOM 756 O O . LYS A 1 95 ? -8.753 -12.283 2.767 1.00 86.56 95 LYS A O 1
ATOM 761 N N . GLU A 1 96 ? -7.657 -13.977 1.789 1.00 82.38 96 GLU A N 1
ATOM 762 C CA . GLU A 1 96 ? -7.522 -13.343 0.472 1.00 82.38 96 GLU A CA 1
ATOM 763 C C . GLU A 1 96 ? -8.878 -12.900 -0.113 1.00 82.38 96 GLU A C 1
ATOM 765 O O . GLU A 1 96 ? -8.989 -11.810 -0.671 1.00 82.38 96 GLU A O 1
ATOM 770 N N . GLU A 1 97 ? -9.937 -13.684 0.122 1.00 82.56 97 GLU A N 1
ATOM 771 C CA . GLU A 1 97 ? -11.322 -13.365 -0.263 1.00 82.56 97 GLU A CA 1
ATOM 772 C C . GLU A 1 97 ? -11.892 -12.109 0.424 1.00 82.56 97 GLU A C 1
ATOM 774 O O . GLU A 1 97 ? -12.795 -11.462 -0.1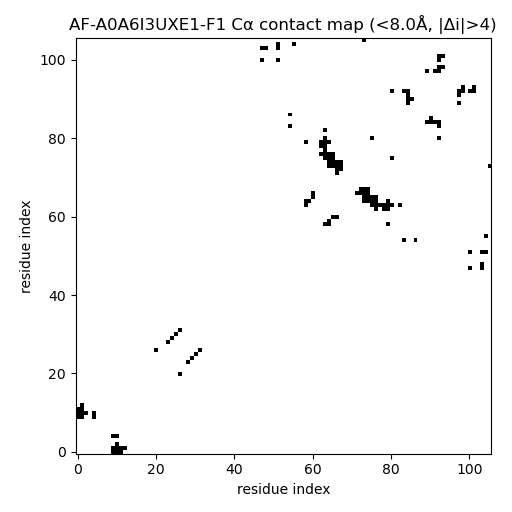07 1.00 82.56 97 GLU A O 1
ATOM 779 N N . HIS A 1 98 ? -11.342 -11.724 1.579 1.00 83.00 98 HIS A N 1
ATOM 780 C CA . HIS A 1 98 ? -11.767 -10.574 2.382 1.00 83.00 98 HIS A CA 1
ATOM 781 C C . HIS A 1 98 ? -10.744 -9.429 2.384 1.00 83.00 98 HIS A C 1
ATOM 783 O O . HIS A 1 98 ? -10.960 -8.401 3.028 1.00 83.00 98 HIS A O 1
ATOM 789 N N . ALA A 1 99 ? -9.673 -9.539 1.588 1.00 80.00 99 ALA A N 1
ATOM 790 C CA . ALA A 1 99 ? -8.593 -8.554 1.518 1.00 80.00 99 ALA A CA 1
ATOM 791 C C . ALA A 1 99 ? -9.062 -7.144 1.114 1.00 80.00 99 ALA A C 1
ATOM 793 O O . ALA A 1 99 ? -8.376 -6.156 1.383 1.00 80.00 99 ALA A O 1
ATOM 794 N N . SER A 1 100 ? -10.221 -7.014 0.459 1.00 78.88 100 SER A N 1
ATOM 795 C CA . SER A 1 100 ? -10.827 -5.705 0.213 1.00 78.88 100 SER A CA 1
ATOM 796 C C . SER A 1 100 ? -11.274 -5.033 1.508 1.00 78.88 100 SER A C 1
ATOM 798 O O . SER A 1 100 ? -11.011 -3.850 1.659 1.00 78.88 100 SER A O 1
ATOM 800 N N . PHE A 1 101 ? -11.893 -5.751 2.448 1.00 80.25 101 PHE A N 1
ATOM 801 C CA . PHE A 1 101 ? -12.356 -5.178 3.716 1.00 80.25 101 PHE A CA 1
ATOM 802 C C . PHE A 1 101 ? -11.187 -4.745 4.594 1.00 80.25 101 PHE A C 1
ATOM 804 O O . PHE A 1 101 ? -11.158 -3.602 5.040 1.00 80.25 101 PHE A O 1
ATOM 811 N N . ALA A 1 102 ? -10.182 -5.614 4.745 1.00 78.19 102 ALA A N 1
ATOM 812 C CA . ALA A 1 102 ? -8.969 -5.301 5.497 1.00 78.19 102 ALA A CA 1
ATOM 813 C C . ALA A 1 102 ? -8.275 -4.033 4.969 1.00 78.19 102 ALA A C 1
ATOM 815 O O . ALA A 1 102 ? -7.844 -3.196 5.747 1.00 78.19 102 ALA A O 1
ATOM 816 N N . ARG A 1 103 ? -8.238 -3.841 3.644 1.00 79.62 103 ARG A N 1
ATOM 817 C CA . ARG A 1 103 ? -7.639 -2.650 3.019 1.00 79.62 103 ARG A CA 1
ATOM 818 C C . ARG A 1 103 ? -8.391 -1.348 3.293 1.00 79.62 103 ARG A C 1
ATOM 820 O O . ARG A 1 103 ? -7.782 -0.299 3.202 1.00 79.62 103 ARG A O 1
ATOM 827 N N . HIS A 1 104 ? -9.698 -1.398 3.540 1.00 80.25 104 HIS A N 1
ATOM 828 C CA . HIS A 1 104 ? -10.474 -0.190 3.850 1.00 80.25 104 HIS A CA 1
ATOM 829 C C . HIS A 1 104 ? -10.492 0.115 5.358 1.00 80.25 104 HIS A C 1
ATOM 831 O O . HIS A 1 104 ? -10.937 1.190 5.737 1.00 80.25 104 HIS A O 1
ATOM 837 N N . LEU A 1 105 ? -10.049 -0.829 6.199 1.00 75.88 105 LEU A N 1
ATOM 838 C CA . LEU A 1 105 ? -9.964 -0.702 7.660 1.00 75.88 105 LEU A CA 1
ATOM 839 C C . LEU A 1 105 ? -8.639 -0.092 8.148 1.00 75.88 105 LEU A C 1
ATOM 841 O O . LEU A 1 105 ? -8.572 0.307 9.308 1.00 75.88 105 LEU A O 1
ATOM 845 N N . VAL A 1 106 ? -7.606 -0.081 7.299 1.00 60.44 106 VAL A N 1
ATOM 846 C CA . VAL A 1 106 ? -6.234 0.368 7.600 1.00 60.44 106 VAL A CA 1
ATOM 847 C C . VAL A 1 106 ? -5.936 1.671 6.878 1.00 60.44 106 VAL A C 1
ATOM 849 O O . VAL A 1 106 ? -6.299 1.762 5.683 1.00 60.44 106 VAL A O 1
#

Organism: Streptococcus pneumoniae (NCBI:txid1313)

Solvent-accessible surface area (backbone atoms only — not comparable to full-atom values): 6920 Å² total; per-residue (Å²): 106,48,96,68,36,94,48,76,86,53,42,79,78,74,87,90,83,83,85,88,74,80,64,56,59,57,53,68,57,58,50,56,73,55,78,92,77,88,83,72,81,76,76,73,83,64,84,50,59,67,58,44,54,55,50,57,76,72,56,44,82,81,61,19,27,42,79,40,76,97,72,77,41,79,43,73,30,77,58,24,50,50,53,50,17,63,75,71,73,49,88,55,59,85,39,82,94,34,44,68,58,49,59,69,75,103

pLDDT: mean 85.44, std 8.54, range [55.69, 95.81]

Sequence (106 aa):
NDNLASNEEGKFLRPFNYVIIDEIDDILLDSAQTPLIIAGSPRVQSNYYAIIDTLVTTLVEGEDYIFKEEKEEVWLTTKGAKSAENFLGIDNLYKEEHASFARHLV

InterPro domains:
  IPR000185 Protein translocase subunit SecA [PTHR30612] (2-104)
  IPR011115 SecA DEAD-like, N-terminal [PF07517] (2-81)
  IPR011115 SecA DEAD-like, N-terminal [SM00957] (1-106)
  IPR011130 SecA, preprotein cross-linking domain [SM00958] (41-106)
  IPR014018 SecA motor DEAD [PS51196] (1-106)
  IPR027417 P-loop containing nucleoside trip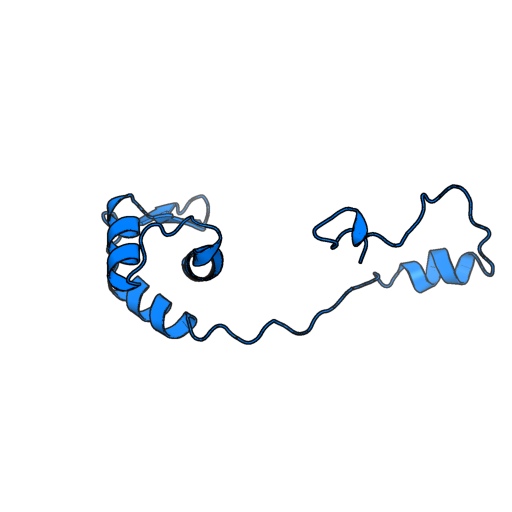hosphate hydrolase [G3DSA:3.40.50.300] (2-41)
  IPR027417 P-loop containing nucleoside triphosphate hydrolase [SSF52540] (2-45)
  IPR036670 SecA, preprotein cross-linking domain superfamily [SSF81767] (40-105)

Foldseek 3Di:
DQVPDPDNVSHDDDDDDDDDDDPCCCVVPPVVVDDDDDDDDPDPDDPCLVLLVVLVVVDDDPFQWDQDPVVRDIGGDPRVQVSLCVSVVHDGCPDPVNVVVVVSND

Mean predicted aligned error: 9.35 Å

Nearest PDB structures (foldseek):
  3jv2-assembly2_B  TM=6.033E-01  e=7.777E-06  Bacillus subtilis
  1tf2-assembly1_A  TM=6.283E-01  e=3.377E-05  Bacillus subtilis
  3jv2-assembly1_A  TM=5.989E-01  e=2.764E-05  Bacillus subtilis
  4ys0-assembly1_A  TM=8.431E-01  e=1.016E-03  Thermotoga maritima MSB8
  3jux-assembly1_A  TM=8.433E-01  e=8.886E-04  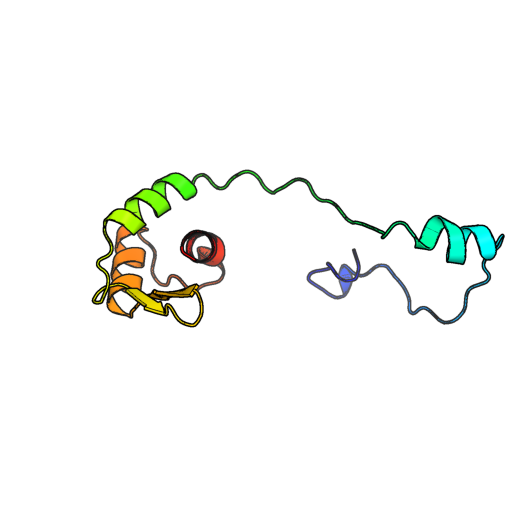Thermotoga maritima

Radius of gyration: 22.39 Å; Cα contacts (8 Å, |Δi|>4): 73; chains: 1; bounding box: 42×32×57 Å